Protein AF-A0AAD4QAB9-F1 (afdb_monomer)

Radius of gyration: 24.56 Å; Cα contacts (8 Å, |Δi|>4): 92; chains: 1; bounding box: 59×45×39 Å

Foldseek 3Di:
DPPVVVVVVVVVVVVVVVVVVVVVVVPPPPPPPQDFAQPDADPPPRGSGKGKDWDDDPDPPDDTWIWIAHPPPRDIDIDD

Mean predicted aligned error: 13.8 Å

pLDDT: mean 74.97, std 15.24, range [49.72, 93.44]

Secondary structure (DSSP, 8-state):
--HHHHHHHHHHHHHHHHHHHHTTT-----------BSS---TTT----EEEEE---SSTTS--PEEEEETTT--EEEE-

InterPro domains:
  IPR001222 Zinc finger, TFIIS-type [PF01096] (40-78)
  IPR001222 Zinc finger, TFIIS-type [PS51133] (38-78)
  IPR001222 Zinc finger, TFIIS-type [SM00440] (40-79)

Nearest PDB structures (foldseek):
  7uif-assembly1_S  TM=6.516E-01  e=1.029E-05  Saccharomyces cerevisiae S288C
  5xon-assembly1_U  TM=6.483E-01  e=1.707E-05  Komagataella phaffii GS115
  3po3-assembly1_S  TM=6.204E-01  e=3.016E-05  Saccharomyces cerevisiae
  8a40-assembly1_U  TM=4.984E-01  e=7.042E-06  Homo sapiens
  5fmf-assembly1_2  TM=5.456E-01  e=2.831E-05  Saccharomyces cerevisiae

Solvent-accessible surface area (backbone atoms only — not comparable to full-atom values): 5036 Å² total; per-residue (Å²): 139,55,78,68,57,57,55,57,49,57,52,52,52,55,55,51,56,53,53,60,72,51,55,76,73,67,62,81,66,76,63,79,82,75,57,79,38,70,88,46,70,37,91,86,81,67,48,32,60,20,33,68,47,75,48,82,57,99,49,88,89,50,81,66,42,35,40,38,34,29,72,86,76,68,51,70,51,77,50,126

Sequence (80 aa):
MTSQEMVLEECKVADVEIEEDLSPCLSLNAGEQQTETDAFQCGRCKQRKCHYRQVQKRSTDEIMPIFVTCINCNHKWKFS

Structure (mmCIF, N/CA/C/O backbone):
data_AF-A0AAD4QAB9-F1
#
_entry.id   AF-A0AAD4QAB9-F1
#
loop_
_atom_site.group_PDB
_atom_site.id
_atom_site.type_symbol
_atom_site.label_atom_id
_atom_site.label_alt_id
_atom_site.label_comp_id
_atom_site.label_asym_id
_atom_site.label_entity_id
_atom_site.label_seq_id
_atom_site.pdbx_PDB_ins_code
_atom_site.Cartn_x
_atom_site.Cartn_y
_atom_site.Cartn_z
_atom_site.occupancy
_atom_site.B_iso_or_equiv
_atom_site.auth_seq_id
_atom_site.auth_comp_id
_atom_site.auth_asym_id
_atom_site.auth_atom_id
_atom_site.pdbx_PDB_model_num
ATOM 1 N N . MET A 1 1 ? 49.250 36.603 -22.732 1.00 49.72 1 MET A N 1
ATOM 2 C CA . MET A 1 1 ? 47.929 36.355 -23.338 1.00 49.72 1 MET A CA 1
ATOM 3 C C . MET A 1 1 ? 48.117 35.431 -24.517 1.00 49.72 1 MET A C 1
ATOM 5 O O . MET A 1 1 ? 48.321 35.876 -25.642 1.00 49.72 1 MET A O 1
ATOM 9 N N . THR A 1 2 ? 48.174 34.140 -24.228 1.00 54.03 2 THR A N 1
ATOM 10 C CA . THR A 1 2 ? 48.267 33.098 -25.248 1.00 54.03 2 THR A CA 1
ATOM 11 C C . THR A 1 2 ? 46.848 32.828 -25.730 1.00 54.03 2 THR A C 1
ATOM 13 O O . THR A 1 2 ? 45.955 32.692 -24.898 1.00 54.03 2 THR A O 1
ATOM 16 N N . SER A 1 3 ? 46.609 32.728 -27.041 1.00 55.31 3 SER A N 1
ATOM 17 C CA . SER A 1 3 ? 45.263 32.459 -27.585 1.00 55.31 3 SER A CA 1
ATOM 18 C C . SER A 1 3 ? 44.612 31.204 -26.986 1.00 55.31 3 SER A C 1
ATOM 20 O O . SER A 1 3 ? 43.398 31.077 -26.979 1.00 55.31 3 SER A O 1
ATOM 22 N N . GLN A 1 4 ? 45.431 30.297 -26.454 1.00 58.00 4 GLN A N 1
ATOM 23 C CA . GLN A 1 4 ? 45.023 29.047 -25.823 1.00 58.00 4 GLN A CA 1
ATOM 24 C C . GLN A 1 4 ? 44.461 29.224 -24.399 1.00 58.00 4 GLN A C 1
ATOM 26 O O . GLN A 1 4 ? 43.640 28.414 -23.987 1.00 58.00 4 GLN A O 1
ATOM 31 N N . GLU A 1 5 ? 44.855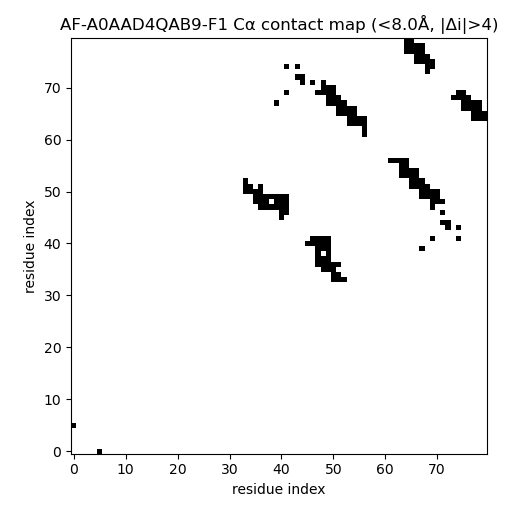 30.266 -23.654 1.00 54.56 5 GLU A N 1
ATOM 32 C CA . GLU A 1 5 ? 44.304 30.543 -22.313 1.00 54.56 5 GLU A CA 1
ATOM 33 C C . GLU A 1 5 ? 42.907 31.166 -22.393 1.00 54.56 5 GLU A C 1
ATOM 35 O O . GLU A 1 5 ? 42.042 30.771 -21.622 1.00 54.56 5 GLU A O 1
ATOM 40 N N . MET A 1 6 ? 42.660 32.046 -23.376 1.00 57.16 6 MET A N 1
ATOM 41 C CA . MET A 1 6 ? 41.338 32.659 -23.592 1.00 57.16 6 MET A CA 1
ATOM 42 C C . MET A 1 6 ? 40.282 31.602 -23.956 1.00 57.16 6 MET A C 1
ATOM 44 O O . MET A 1 6 ? 39.223 31.562 -23.344 1.00 57.16 6 MET A O 1
ATOM 48 N N . VAL A 1 7 ? 40.625 30.646 -24.831 1.00 63.62 7 VAL A N 1
ATOM 49 C CA . VAL A 1 7 ? 39.740 29.518 -25.193 1.00 63.62 7 VAL A CA 1
ATOM 50 C C . VAL A 1 7 ? 39.427 28.621 -23.988 1.00 63.62 7 VAL A C 1
ATOM 52 O O . VAL A 1 7 ? 38.304 28.150 -23.836 1.00 63.62 7 VAL A O 1
ATOM 55 N N . LEU A 1 8 ? 40.401 28.391 -23.102 1.00 62.03 8 LEU A N 1
ATOM 56 C CA . LEU A 1 8 ? 40.197 27.565 -21.910 1.00 62.03 8 LEU A CA 1
ATOM 57 C C . LEU A 1 8 ? 39.276 28.248 -20.885 1.00 62.03 8 LEU A C 1
ATOM 59 O O . LEU A 1 8 ? 38.656 27.571 -20.071 1.00 62.03 8 LEU A O 1
ATOM 63 N N . GLU A 1 9 ? 39.227 29.575 -20.889 1.00 62.53 9 GLU A N 1
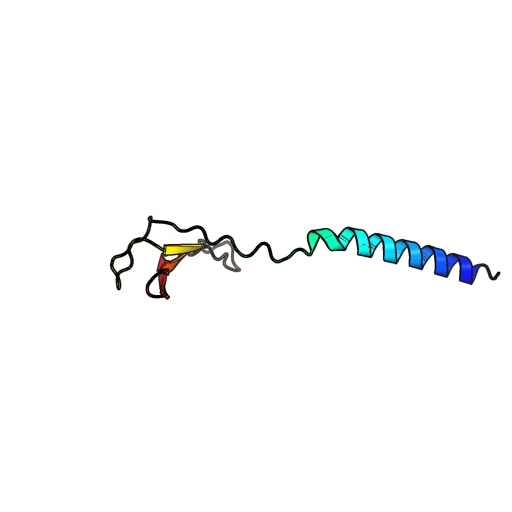ATOM 64 C CA . GLU A 1 9 ? 38.425 30.382 -19.973 1.00 62.53 9 GLU A CA 1
ATOM 65 C C . GLU A 1 9 ? 36.974 30.487 -20.461 1.00 62.53 9 GLU A C 1
ATOM 67 O O . GLU A 1 9 ? 36.052 30.274 -19.679 1.00 62.53 9 GLU A O 1
ATOM 72 N N . GLU A 1 10 ? 36.777 30.656 -21.770 1.00 60.34 10 GLU A N 1
ATOM 73 C CA . GLU A 1 10 ? 35.471 30.605 -22.443 1.00 60.34 10 GLU A CA 1
ATOM 74 C C . GLU A 1 10 ? 34.769 29.249 -22.255 1.00 60.34 10 GLU A C 1
ATOM 76 O O . GLU A 1 10 ? 33.578 29.198 -21.948 1.00 60.34 10 GLU A O 1
ATOM 81 N N . CYS A 1 11 ? 35.512 28.142 -22.382 1.00 60.88 11 CYS A N 1
ATOM 82 C CA . CYS A 1 11 ? 34.965 26.799 -22.174 1.00 60.88 11 CYS A CA 1
ATOM 83 C C . CYS A 1 11 ? 34.514 26.564 -20.725 1.00 60.88 11 CYS A C 1
ATOM 85 O O . CYS A 1 11 ? 33.454 25.992 -20.503 1.00 60.88 11 CYS A O 1
ATOM 87 N N . LYS A 1 12 ? 35.279 27.047 -19.737 1.00 59.66 12 LYS A N 1
ATOM 88 C CA . LYS A 1 12 ? 34.931 26.885 -18.314 1.00 59.66 12 LYS A CA 1
ATOM 89 C C . LYS A 1 12 ? 33.679 27.662 -17.929 1.00 59.66 12 LYS A C 1
ATOM 91 O O . LYS A 1 12 ? 32.926 27.195 -17.087 1.00 59.66 12 LYS A O 1
ATOM 96 N N . VAL A 1 13 ? 33.470 28.840 -18.519 1.00 61.47 13 VAL A N 1
ATOM 97 C CA . VAL A 1 13 ? 32.258 29.635 -18.275 1.00 61.47 13 VAL A CA 1
ATOM 98 C C . VAL A 1 13 ? 31.031 28.893 -18.809 1.00 61.47 13 VAL A C 1
ATOM 100 O O . VAL A 1 13 ? 30.048 28.774 -18.087 1.00 61.47 13 VAL A O 1
ATOM 103 N N . ALA A 1 14 ? 31.125 28.302 -20.005 1.00 59.34 14 ALA A N 1
ATOM 104 C CA . ALA A 1 14 ? 30.034 27.519 -20.585 1.00 59.34 14 ALA A CA 1
ATOM 105 C C . ALA A 1 14 ? 29.699 26.259 -19.764 1.00 59.34 14 ALA A C 1
ATOM 107 O O . ALA A 1 14 ? 28.525 25.946 -19.581 1.00 59.34 14 ALA A O 1
ATOM 108 N N . ASP A 1 15 ? 30.706 25.554 -19.239 1.00 62.19 15 ASP A N 1
ATOM 109 C CA . ASP A 1 15 ? 30.483 24.365 -18.404 1.00 62.19 15 ASP A CA 1
ATOM 110 C C . ASP A 1 15 ? 29.793 24.720 -17.067 1.00 62.19 15 ASP A C 1
ATOM 112 O O . ASP A 1 15 ? 28.907 23.989 -16.623 1.00 62.19 15 ASP A O 1
ATOM 116 N N . VAL A 1 16 ? 30.137 25.866 -16.460 1.00 64.12 16 VAL A N 1
ATOM 117 C CA . VAL A 1 16 ? 29.539 26.355 -15.198 1.00 64.12 16 VAL A CA 1
ATOM 118 C C . VAL A 1 16 ? 28.084 26.795 -15.387 1.00 64.12 16 VAL A C 1
ATOM 120 O O . VAL A 1 16 ? 27.237 26.472 -14.556 1.00 64.12 16 VAL A O 1
ATOM 123 N N . GLU A 1 17 ? 27.773 27.484 -16.488 1.00 62.03 17 GLU A N 1
ATOM 124 C CA . GLU A 1 17 ? 26.401 27.907 -16.810 1.00 62.03 17 GLU A CA 1
ATOM 125 C C . GLU A 1 17 ? 25.473 26.695 -17.010 1.00 62.03 17 GLU A C 1
ATOM 127 O O . GLU A 1 17 ? 24.342 26.680 -16.524 1.00 62.03 17 GLU A O 1
ATOM 132 N N . ILE A 1 18 ? 25.977 25.631 -17.648 1.00 60.62 18 ILE A N 1
ATOM 133 C CA . ILE A 1 18 ? 25.232 24.378 -17.821 1.00 60.62 18 ILE A CA 1
ATOM 134 C C . ILE A 1 18 ? 24.965 23.708 -16.461 1.00 60.62 18 ILE A C 1
ATOM 136 O O . ILE A 1 18 ? 23.860 23.219 -16.230 1.00 60.62 18 ILE A O 1
ATOM 140 N N . GLU A 1 19 ? 25.928 23.684 -15.536 1.00 61.06 19 GLU A N 1
ATOM 141 C CA . GLU A 1 19 ? 25.734 23.080 -14.207 1.00 61.06 19 GLU A CA 1
ATOM 142 C C . GLU A 1 19 ? 24.668 23.806 -13.361 1.00 61.06 19 GLU A C 1
ATOM 144 O O . GLU A 1 19 ? 23.897 23.148 -12.649 1.00 61.06 19 GLU A O 1
ATOM 149 N N . GLU A 1 20 ? 24.572 25.136 -13.461 1.00 62.53 20 GLU A N 1
ATOM 150 C CA . GLU A 1 20 ? 23.575 25.927 -12.725 1.00 62.53 20 GLU A CA 1
ATOM 151 C C . GLU A 1 20 ? 22.137 25.683 -13.221 1.00 62.53 20 GLU A C 1
ATOM 153 O O . GLU A 1 20 ? 21.218 25.589 -12.399 1.00 62.53 20 GLU A O 1
ATOM 158 N N . ASP A 1 21 ? 21.936 25.470 -14.526 1.00 56.97 21 ASP A N 1
ATOM 159 C CA . ASP A 1 21 ? 20.622 25.187 -15.129 1.00 56.97 21 ASP A CA 1
ATOM 160 C C . ASP A 1 21 ? 20.101 23.758 -14.862 1.00 56.97 21 ASP A C 1
ATOM 162 O O . ASP A 1 21 ? 18.889 23.512 -14.910 1.00 56.97 21 ASP A O 1
ATOM 166 N N . LEU A 1 22 ? 20.980 22.798 -14.541 1.00 60.06 22 LEU A N 1
ATOM 167 C CA . LEU A 1 22 ? 20.585 21.435 -14.143 1.00 60.06 22 LEU A CA 1
ATOM 168 C C . LEU A 1 22 ? 20.262 21.312 -12.641 1.00 60.06 22 LEU A C 1
ATOM 170 O O . LEU A 1 22 ? 19.495 20.431 -12.239 1.00 60.06 22 LEU A O 1
ATOM 174 N N . SER A 1 23 ? 20.776 22.220 -11.810 1.00 61.34 23 SER A N 1
ATOM 175 C CA . SER A 1 23 ? 20.563 22.250 -10.356 1.00 61.34 23 SER A CA 1
ATOM 176 C C . SER A 1 23 ? 19.085 22.302 -9.887 1.00 61.34 23 SER A C 1
ATOM 178 O O . SER A 1 23 ? 18.748 21.616 -8.915 1.00 61.34 23 SER A O 1
ATOM 180 N N . PRO A 1 24 ? 18.138 23.008 -10.548 1.00 54.50 24 PRO A N 1
ATOM 181 C CA . PRO A 1 24 ? 16.774 23.135 -10.031 1.00 54.50 24 PRO A CA 1
ATOM 182 C C . PRO A 1 24 ? 15.876 21.914 -10.301 1.00 54.50 24 PRO A C 1
ATOM 184 O O . PRO A 1 24 ? 14.876 21.738 -9.602 1.00 54.50 24 PRO A O 1
ATOM 187 N N . CYS A 1 25 ? 16.203 21.042 -11.268 1.00 55.47 25 CYS A N 1
ATOM 188 C CA . CYS A 1 25 ? 15.388 19.850 -11.568 1.00 55.47 25 CYS A CA 1
ATOM 189 C C . CYS A 1 25 ? 15.801 18.613 -10.749 1.00 55.47 25 CYS A C 1
ATOM 191 O O . CYS A 1 25 ? 14.989 17.714 -10.522 1.00 55.47 25 CYS A O 1
ATOM 193 N N . LEU A 1 26 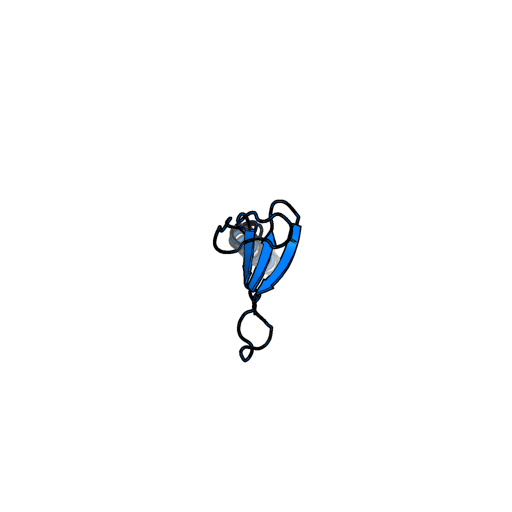? 17.032 18.605 -10.226 1.00 51.38 26 LEU A N 1
ATOM 194 C CA . LEU A 1 26 ? 17.566 17.593 -9.310 1.00 51.38 26 LEU A CA 1
ATOM 195 C C . LEU A 1 26 ? 17.004 17.704 -7.883 1.00 51.38 26 LEU A C 1
ATOM 197 O O . LEU A 1 26 ? 17.495 17.036 -6.970 1.00 51.38 26 LEU A O 1
ATOM 201 N N . SER A 1 27 ? 15.919 18.462 -7.683 1.00 52.31 27 SER A N 1
ATOM 202 C CA . SER A 1 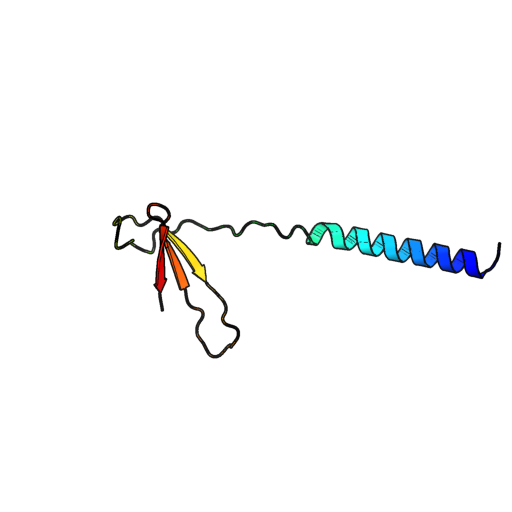27 ? 15.048 18.347 -6.508 1.00 52.31 27 SER A CA 1
ATOM 203 C C . SER A 1 27 ? 14.277 17.011 -6.544 1.00 52.31 27 SER A C 1
ATOM 205 O O . SER A 1 27 ? 13.051 16.933 -6.548 1.00 52.31 27 SER A O 1
ATOM 207 N N . LEU A 1 28 ? 15.031 15.912 -6.584 1.00 57.56 28 LEU A N 1
ATOM 208 C CA . LEU A 1 28 ? 14.607 14.515 -6.621 1.00 57.56 28 LEU A CA 1
ATOM 209 C C . LEU A 1 28 ? 14.165 14.041 -5.238 1.00 57.56 28 LEU A C 1
ATOM 211 O O . LEU A 1 28 ? 14.514 12.952 -4.811 1.00 57.56 28 LEU A O 1
ATOM 215 N N . ASN A 1 29 ? 13.430 14.864 -4.503 1.00 54.88 29 ASN A N 1
ATOM 216 C CA . ASN A 1 29 ? 12.749 14.431 -3.289 1.00 54.88 29 ASN A CA 1
ATOM 217 C C . ASN A 1 29 ? 11.417 15.172 -3.162 1.00 54.88 29 ASN A C 1
ATOM 219 O O . ASN A 1 29 ? 11.036 15.607 -2.076 1.00 54.88 29 ASN A O 1
ATOM 223 N N . ALA A 1 30 ? 10.666 15.272 -4.264 1.00 53.47 30 ALA A N 1
ATOM 224 C CA . ALA A 1 30 ? 9.215 15.233 -4.157 1.00 53.47 30 ALA A CA 1
ATOM 225 C C . ALA A 1 30 ? 8.870 13.865 -3.548 1.00 53.47 30 ALA A C 1
ATOM 227 O O . ALA A 1 30 ? 8.642 12.895 -4.270 1.00 53.47 30 ALA A O 1
ATOM 228 N N . GLY A 1 31 ? 8.991 13.759 -2.219 1.00 50.25 31 GLY A N 1
ATOM 229 C CA . GLY A 1 31 ? 8.733 12.536 -1.475 1.00 50.25 31 GLY A CA 1
ATOM 230 C C . GLY A 1 31 ? 7.401 11.992 -1.947 1.00 50.25 31 GLY A C 1
ATOM 231 O O . GLY A 1 31 ? 6.441 12.761 -2.016 1.00 50.25 31 GLY A O 1
ATOM 232 N N . GLU A 1 32 ? 7.395 10.723 -2.367 1.00 58.44 32 GLU A N 1
ATOM 233 C CA . GLU A 1 32 ? 6.226 10.053 -2.927 1.00 58.44 32 GLU A CA 1
ATOM 234 C C . GLU A 1 32 ? 5.008 10.474 -2.105 1.00 58.44 32 GLU A C 1
ATOM 236 O O . GLU A 1 32 ? 4.918 10.131 -0.924 1.00 58.44 32 GLU A O 1
ATOM 241 N N . GLN A 1 33 ? 4.121 11.294 -2.681 1.00 56.62 33 GLN A N 1
ATOM 242 C CA . GLN A 1 33 ? 2.921 11.720 -1.978 1.00 56.62 33 GLN A CA 1
ATOM 243 C C . GLN A 1 33 ? 2.031 10.490 -1.870 1.00 56.62 33 GLN A C 1
ATOM 245 O O . GLN A 1 33 ? 1.231 10.185 -2.751 1.00 56.62 33 GLN A O 1
ATOM 250 N N . GLN A 1 34 ? 2.247 9.720 -0.809 1.00 67.88 34 GLN A N 1
ATOM 251 C CA . GLN A 1 34 ? 1.464 8.548 -0.485 1.00 67.88 34 GLN A CA 1
ATOM 252 C C . GLN A 1 34 ? 0.105 9.075 -0.034 1.00 67.88 34 GLN A C 1
ATOM 254 O O . GLN A 1 34 ? -0.093 9.441 1.119 1.00 67.88 34 GLN A O 1
ATOM 259 N N . THR A 1 35 ? -0.828 9.197 -0.973 1.00 74.06 35 THR A N 1
ATOM 260 C CA . THR A 1 35 ? -2.194 9.627 -0.677 1.00 74.06 35 THR A CA 1
ATOM 261 C C . THR A 1 35 ? -2.896 8.535 0.125 1.00 74.06 35 THR A C 1
ATOM 263 O O . THR A 1 35 ? -2.838 7.354 -0.230 1.00 74.06 35 THR A O 1
ATOM 266 N N . GLU A 1 36 ? -3.516 8.900 1.245 1.00 83.62 36 GLU A N 1
ATOM 267 C CA . GLU A 1 36 ? -4.371 7.993 2.018 1.00 83.62 36 GLU A CA 1
ATOM 268 C C . GLU A 1 36 ? -5.619 7.655 1.193 1.00 83.62 36 GLU A C 1
ATOM 270 O O . GLU A 1 36 ? -6.190 8.511 0.521 1.00 83.62 36 GLU A O 1
ATOM 275 N N . THR A 1 37 ? -6.036 6.393 1.180 1.00 85.12 37 THR A N 1
ATOM 276 C CA . THR A 1 37 ? -7.200 5.938 0.414 1.00 85.12 37 THR A CA 1
ATOM 277 C C . THR A 1 37 ? -8.025 4.953 1.231 1.00 85.12 37 THR A C 1
ATOM 279 O O . THR A 1 37 ? -7.495 3.976 1.755 1.00 85.12 37 THR A O 1
ATOM 282 N N . ASP A 1 38 ? -9.344 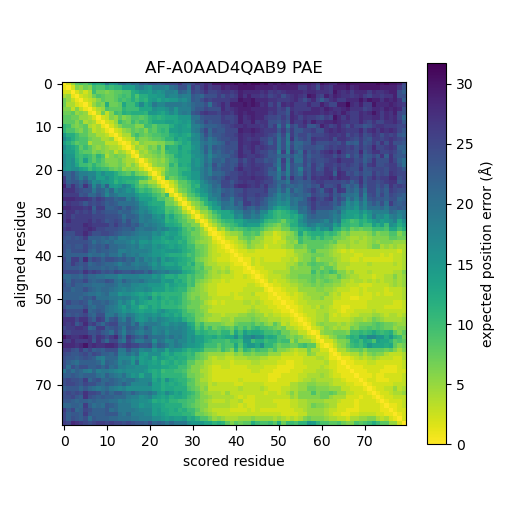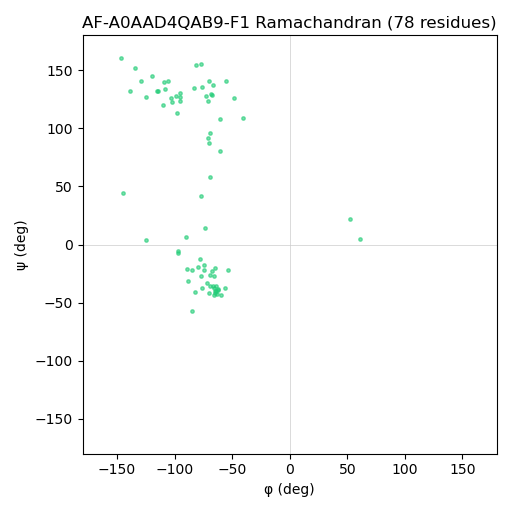5.165 1.269 1.00 87.31 38 ASP A N 1
ATOM 283 C CA . ASP A 1 38 ? -10.319 4.314 1.974 1.00 87.31 38 ASP A CA 1
ATOM 284 C C . ASP A 1 38 ? -10.905 3.170 1.119 1.00 87.31 38 ASP A C 1
ATOM 286 O O . ASP A 1 38 ? -11.822 2.447 1.538 1.00 87.31 38 ASP A O 1
ATOM 290 N N . ALA A 1 39 ? -10.381 2.983 -0.096 1.00 87.19 39 ALA A N 1
ATOM 291 C CA . ALA A 1 39 ? -10.845 1.970 -1.044 1.00 87.19 39 ALA A CA 1
ATOM 292 C C . ALA A 1 39 ? -10.588 0.529 -0.567 1.00 87.19 39 ALA A C 1
ATOM 294 O O . ALA A 1 39 ? -11.340 -0.376 -0.925 1.00 87.19 39 ALA A O 1
ATOM 295 N N . PHE A 1 40 ? -9.571 0.303 0.272 1.00 88.44 40 PHE A N 1
ATOM 296 C CA . PHE A 1 40 ? -9.162 -1.033 0.707 1.00 88.44 40 PHE A CA 1
ATOM 297 C C . PHE A 1 40 ? -9.384 -1.235 2.206 1.00 88.44 40 PHE A C 1
ATOM 299 O O . PHE A 1 40 ? -8.948 -0.426 3.018 1.00 88.44 40 PHE A O 1
ATOM 306 N N . GLN A 1 41 ? -10.006 -2.351 2.593 1.00 91.50 41 GLN A N 1
ATOM 307 C CA . GLN A 1 41 ? -10.137 -2.740 3.998 1.00 91.50 41 GLN A CA 1
ATOM 308 C C . GLN A 1 41 ? -9.013 -3.702 4.398 1.00 91.50 41 GLN A C 1
ATOM 310 O O . GLN A 1 41 ? -8.813 -4.741 3.770 1.00 91.50 41 GLN A O 1
ATOM 315 N N . CYS A 1 42 ? -8.291 -3.386 5.473 1.00 92.81 42 CYS A N 1
ATOM 316 C CA . CYS A 1 42 ? -7.253 -4.269 5.992 1.00 92.81 42 CYS A CA 1
ATOM 317 C C . CYS A 1 42 ? -7.858 -5.499 6.688 1.00 92.81 42 CYS A C 1
ATOM 319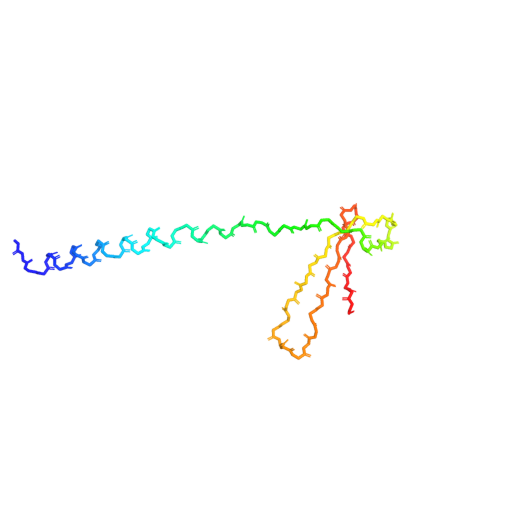 O O . CYS A 1 42 ? -8.638 -5.361 7.626 1.00 92.81 42 CYS A O 1
ATOM 321 N N . GLY A 1 43 ? -7.425 -6.707 6.318 1.00 89.06 43 GLY A N 1
ATOM 322 C CA . GLY A 1 43 ? -7.884 -7.946 6.962 1.00 89.06 43 GLY A CA 1
ATOM 323 C C . GLY A 1 43 ? -7.445 -8.123 8.425 1.00 89.06 43 GLY A C 1
ATOM 324 O O . GLY A 1 43 ? -8.108 -8.838 9.169 1.00 89.06 43 GLY A O 1
ATOM 325 N N . ARG A 1 44 ? -6.358 -7.464 8.865 1.00 89.62 44 ARG A N 1
ATOM 326 C CA . ARG A 1 44 ? -5.847 -7.582 10.246 1.00 89.62 44 ARG A CA 1
ATOM 327 C C . ARG A 1 44 ? -6.542 -6.631 11.216 1.00 89.62 44 ARG A C 1
ATOM 329 O O . ARG A 1 44 ? -7.100 -7.072 12.211 1.00 89.62 44 ARG A O 1
ATOM 336 N N . CYS A 1 45 ? -6.509 -5.329 10.934 1.00 91.38 45 CYS A N 1
ATOM 337 C CA . CYS A 1 45 ? -7.063 -4.308 11.831 1.00 91.38 45 CYS A CA 1
ATOM 338 C C . CYS A 1 45 ? -8.484 -3.856 11.460 1.00 91.38 45 CYS A C 1
ATOM 340 O O . CYS A 1 45 ? -9.069 -3.062 12.190 1.00 91.38 45 CYS A O 1
ATOM 342 N N . LYS A 1 46 ? -9.038 -4.327 10.331 1.00 89.38 46 LYS A N 1
ATOM 343 C CA . LYS A 1 46 ? -10.369 -3.969 9.795 1.00 89.38 46 LYS A CA 1
ATOM 344 C C . LYS A 1 46 ? -10.567 -2.490 9.448 1.00 89.38 46 LYS A C 1
ATOM 346 O O . LYS A 1 46 ? -11.663 -2.115 9.034 1.00 89.38 46 LYS A O 1
ATOM 351 N N . GLN A 1 47 ? -9.526 -1.667 9.556 1.00 90.50 47 GLN A N 1
ATOM 352 C CA . GLN A 1 47 ? -9.556 -0.258 9.170 1.00 90.50 47 GLN A CA 1
ATOM 353 C C . GLN A 1 47 ? -9.359 -0.090 7.658 1.00 90.50 47 GLN A C 1
ATOM 355 O O . GLN A 1 47 ? -8.745 -0.940 7.008 1.00 90.50 47 GLN A O 1
ATOM 360 N N . ARG A 1 48 ? -9.878 1.014 7.108 1.00 90.81 48 ARG A N 1
ATOM 361 C CA . ARG A 1 48 ? -9.821 1.325 5.667 1.00 90.81 48 ARG A CA 1
ATOM 362 C C . ARG A 1 48 ? -8.682 2.265 5.274 1.00 90.81 48 ARG A C 1
ATOM 364 O O . ARG A 1 48 ? -8.396 2.407 4.099 1.00 90.81 48 ARG A O 1
ATOM 371 N N . LYS A 1 49 ? -7.975 2.822 6.258 1.00 91.56 49 LYS A N 1
ATOM 372 C CA . LYS A 1 49 ? -6.826 3.712 6.062 1.00 91.56 49 LYS A CA 1
ATOM 373 C C . LYS A 1 49 ? -5.623 2.951 5.493 1.00 91.56 49 LYS A C 1
ATOM 375 O O . LYS A 1 49 ? -4.873 2.301 6.240 1.00 91.56 49 LYS A O 1
ATOM 380 N N . CYS A 1 50 ? -5.465 3.005 4.173 1.00 91.31 50 CYS A N 1
ATOM 381 C CA . CYS A 1 50 ? -4.388 2.347 3.443 1.00 91.31 50 CYS A CA 1
ATOM 382 C C . CYS A 1 50 ? -3.760 3.295 2.416 1.00 91.31 50 CYS A C 1
ATOM 384 O O . CYS A 1 50 ? -4.438 4.149 1.855 1.00 91.31 50 CYS A O 1
ATOM 386 N N . HIS A 1 51 ? -2.485 3.079 2.111 1.00 91.19 51 HIS A N 1
ATOM 387 C CA . HIS A 1 51 ? -1.844 3.647 0.929 1.00 91.19 51 HIS A CA 1
ATOM 388 C C . HIS A 1 51 ? -1.646 2.551 -0.103 1.00 91.19 51 HIS A C 1
ATOM 390 O O . HIS A 1 51 ? -1.281 1.422 0.247 1.00 91.19 51 HIS A O 1
ATOM 396 N N . TYR A 1 52 ? -1.855 2.881 -1.371 1.00 90.81 52 TYR A N 1
ATOM 397 C CA . TYR A 1 52 ? -1.528 1.991 -2.469 1.00 90.81 52 TYR A CA 1
ATOM 398 C C . TYR A 1 52 ? -0.498 2.645 -3.377 1.00 90.81 52 TYR A C 1
ATOM 400 O O . TYR A 1 52 ? -0.502 3.856 -3.578 1.00 90.81 52 TYR A O 1
ATOM 408 N N . ARG A 1 53 ? 0.392 1.826 -3.925 1.00 89.06 53 ARG A N 1
ATOM 409 C CA . ARG A 1 53 ? 1.322 2.238 -4.970 1.00 89.06 53 ARG A CA 1
ATOM 410 C C . ARG A 1 53 ? 1.242 1.251 -6.112 1.00 89.06 53 ARG A C 1
ATOM 412 O O . ARG A 1 53 ? 1.135 0.039 -5.904 1.00 89.06 53 ARG A O 1
ATOM 419 N N . GLN A 1 54 ? 1.299 1.783 -7.314 1.00 88.25 54 GLN A N 1
ATOM 420 C CA . GLN A 1 54 ? 1.364 0.990 -8.521 1.00 88.25 54 GLN A CA 1
ATOM 421 C C . GLN A 1 54 ? 2.833 0.857 -8.898 1.00 88.25 54 GLN A C 1
ATOM 423 O O . GLN A 1 54 ? 3.558 1.849 -8.914 1.00 88.25 54 GLN A O 1
ATOM 428 N N . VAL A 1 55 ? 3.293 -0.363 -9.165 1.00 86.25 55 VAL A N 1
AT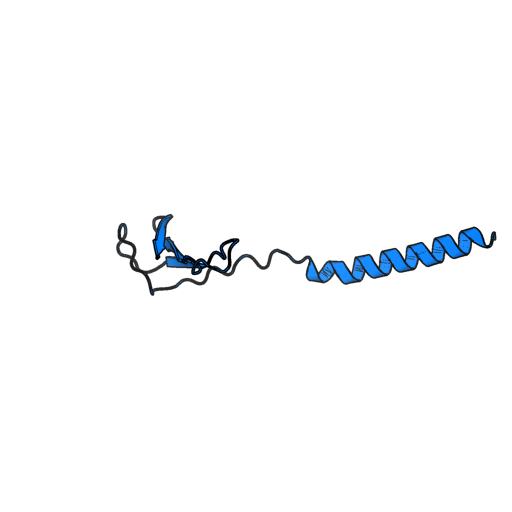OM 429 C CA . VAL A 1 55 ? 4.683 -0.592 -9.581 1.00 86.25 55 VAL A CA 1
ATOM 430 C C . VAL A 1 55 ? 4.689 -1.010 -11.031 1.00 86.25 55 VAL A C 1
ATOM 432 O O . VAL A 1 55 ? 4.124 -2.046 -11.371 1.00 86.25 55 VAL A O 1
ATOM 435 N N . GLN A 1 56 ? 5.360 -0.228 -11.869 1.00 84.56 56 GLN A N 1
ATOM 436 C CA . GLN A 1 56 ? 5.548 -0.593 -13.261 1.00 84.56 56 GLN A CA 1
ATOM 437 C C . GLN A 1 56 ? 6.521 -1.762 -13.342 1.00 84.56 56 GLN A C 1
ATOM 439 O O . GLN A 1 56 ? 7.631 -1.714 -12.805 1.00 84.56 56 GLN A O 1
ATOM 444 N N . LYS A 1 57 ? 6.085 -2.852 -13.972 1.00 82.62 57 LYS A N 1
ATOM 445 C CA . LYS A 1 57 ? 6.968 -3.978 -14.252 1.00 82.62 57 LYS A CA 1
ATOM 446 C C . LYS A 1 57 ? 7.864 -3.647 -15.445 1.00 82.62 57 LYS A C 1
ATOM 448 O O . LYS A 1 57 ? 7.523 -2.819 -16.281 1.00 82.62 57 LYS A O 1
ATOM 453 N N . ARG A 1 58 ? 9.027 -4.306 -15.519 1.00 81.25 58 ARG A N 1
ATOM 454 C CA . ARG A 1 58 ? 10.018 -4.092 -16.592 1.00 81.25 58 ARG A CA 1
ATOM 455 C C . ARG A 1 58 ? 9.513 -4.498 -17.985 1.00 81.25 58 ARG A C 1
ATOM 457 O O . ARG A 1 58 ? 10.093 -4.056 -18.966 1.00 81.25 58 ARG A O 1
ATOM 464 N N . SER A 1 59 ? 8.477 -5.335 -18.065 1.00 82.94 59 SER A N 1
ATOM 465 C CA . SER A 1 59 ? 7.818 -5.739 -19.311 1.00 82.94 59 SER A CA 1
ATOM 466 C C . SER A 1 59 ? 6.432 -5.106 -19.394 1.00 82.94 59 SER A C 1
ATOM 468 O O . SER A 1 59 ? 5.710 -5.032 -18.399 1.00 82.94 59 SER A O 1
ATOM 470 N N . THR A 1 60 ? 6.085 -4.655 -20.596 1.00 71.25 60 THR A N 1
ATOM 471 C CA . THR A 1 60 ? 4.810 -4.016 -20.937 1.00 71.25 60 THR A CA 1
ATOM 472 C C . THR A 1 60 ? 3.652 -5.016 -21.020 1.00 71.25 60 THR A C 1
ATOM 474 O O . THR A 1 60 ? 2.496 -4.612 -20.945 1.00 71.25 60 THR A O 1
ATOM 477 N N . ASP A 1 61 ? 3.949 -6.312 -21.143 1.00 81.00 61 ASP A N 1
ATOM 478 C CA . ASP A 1 61 ? 2.961 -7.388 -21.301 1.00 81.00 61 ASP A CA 1
ATOM 479 C C . ASP A 1 61 ? 2.274 -7.777 -19.985 1.00 81.00 61 ASP A C 1
ATOM 481 O O . ASP A 1 61 ? 1.265 -8.482 -19.973 1.00 81.00 61 ASP A O 1
ATOM 485 N N . GLU A 1 62 ? 2.803 -7.316 -18.852 1.00 77.88 62 GLU A N 1
ATOM 486 C CA . GLU A 1 62 ? 2.225 -7.568 -17.543 1.00 77.88 62 GLU A CA 1
ATOM 487 C C . GLU A 1 62 ? 1.490 -6.327 -17.031 1.00 77.88 62 GLU A C 1
ATOM 489 O O . GLU A 1 62 ? 2.065 -5.244 -16.908 1.00 77.88 62 GLU A O 1
ATOM 494 N N . ILE A 1 63 ? 0.218 -6.500 -16.661 1.00 78.00 63 ILE A N 1
ATOM 495 C CA . ILE A 1 63 ? -0.57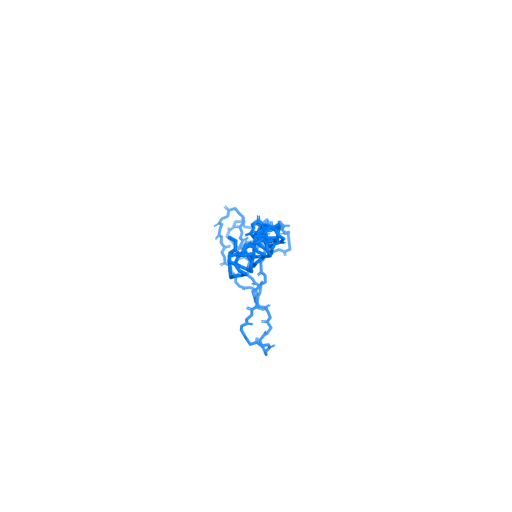4 -5.448 -16.017 1.00 78.00 63 ILE A CA 1
ATOM 496 C C . ILE A 1 63 ? 0.157 -4.964 -14.756 1.00 78.00 63 ILE A C 1
ATOM 498 O O . ILE A 1 63 ? 0.738 -5.754 -14.007 1.00 78.00 63 ILE A O 1
ATOM 502 N N . MET A 1 64 ? 0.108 -3.655 -14.521 1.00 85.38 64 MET A N 1
ATOM 503 C CA . MET A 1 64 ? 0.701 -2.965 -13.378 1.00 85.38 64 MET A CA 1
ATOM 504 C C . MET A 1 64 ? 0.104 -3.469 -12.046 1.00 85.38 64 MET A C 1
ATOM 506 O O . MET A 1 64 ? -1.046 -3.151 -11.738 1.00 85.38 64 MET A O 1
ATOM 510 N N . PRO A 1 65 ? 0.844 -4.234 -11.218 1.00 89.31 65 PRO A N 1
ATOM 511 C CA . PRO A 1 65 ? 0.325 -4.704 -9.941 1.00 89.31 65 PRO A CA 1
ATOM 512 C C . PRO A 1 65 ? 0.180 -3.562 -8.929 1.00 89.31 65 PRO A C 1
ATOM 514 O O . PRO A 1 65 ? 1.069 -2.713 -8.786 1.00 89.31 65 PRO A O 1
ATOM 517 N N . ILE A 1 66 ? -0.906 -3.602 -8.156 1.00 90.06 66 ILE A N 1
ATOM 518 C CA . ILE A 1 66 ? -1.175 -2.646 -7.080 1.00 90.06 66 ILE A CA 1
ATOM 519 C C . ILE A 1 66 ? -0.694 -3.242 -5.753 1.00 90.06 66 ILE A C 1
ATOM 521 O O . ILE A 1 66 ? -1.124 -4.319 -5.334 1.00 90.06 66 ILE A O 1
ATOM 525 N N . PHE A 1 67 ? 0.193 -2.535 -5.059 1.00 91.62 67 PHE A N 1
ATOM 526 C CA . PHE A 1 67 ? 0.640 -2.900 -3.717 1.00 91.62 67 PHE A CA 1
ATOM 527 C C . PHE A 1 67 ? -0.053 -2.021 -2.691 1.00 91.62 67 PHE A C 1
ATOM 529 O O . PHE A 1 67 ? 0.092 -0.802 -2.733 1.00 91.62 67 PHE A O 1
ATOM 536 N N . VAL A 1 68 ? -0.753 -2.640 -1.744 1.00 92.25 68 VAL A N 1
ATOM 537 C CA . VAL A 1 68 ? -1.482 -1.942 -0.683 1.00 92.25 68 VAL A CA 1
ATOM 538 C C . VAL A 1 68 ? -0.761 -2.146 0.644 1.00 92.25 68 VAL A C 1
ATOM 540 O O . VAL A 1 68 ? -0.355 -3.260 0.980 1.00 92.25 68 VAL A O 1
ATOM 543 N N . THR A 1 69 ? -0.586 -1.063 1.396 1.00 92.75 69 THR A N 1
ATOM 544 C CA . THR A 1 69 ? -0.031 -1.065 2.753 1.00 92.75 69 THR A CA 1
ATOM 545 C C . THR A 1 69 ? -1.014 -0.389 3.702 1.00 92.75 69 THR A C 1
ATOM 547 O O . THR A 1 69 ? -1.438 0.740 3.467 1.00 92.75 69 THR A O 1
ATOM 550 N N . CYS A 1 70 ? -1.379 -1.068 4.788 1.00 93.44 70 CYS A N 1
ATOM 551 C CA . CYS A 1 70 ? -2.194 -0.464 5.839 1.00 93.44 70 CYS A CA 1
ATOM 552 C C . CYS A 1 70 ? -1.347 0.470 6.710 1.00 93.44 70 CYS A C 1
ATOM 554 O O . CYS A 1 70 ? -0.270 0.078 7.151 1.00 93.44 70 CYS A O 1
ATOM 556 N N . ILE A 1 71 ? -1.873 1.655 7.018 1.00 91.06 71 ILE A N 1
ATOM 557 C CA . ILE A 1 71 ? -1.182 2.693 7.803 1.00 91.06 71 ILE A CA 1
ATOM 558 C C . ILE A 1 71 ? -1.072 2.305 9.282 1.00 91.06 71 ILE A C 1
ATOM 560 O O . ILE A 1 71 ? -0.094 2.612 9.947 1.00 91.06 71 ILE A O 1
ATOM 564 N N . ASN A 1 72 ? -2.070 1.588 9.802 1.00 90.81 72 ASN A N 1
ATOM 565 C CA . ASN A 1 72 ? -2.176 1.319 11.239 1.00 90.81 72 ASN A CA 1
ATOM 566 C C . ASN A 1 72 ? -1.433 0.062 11.697 1.00 90.81 72 ASN A C 1
ATOM 568 O O . ASN A 1 72 ? -1.017 -0.023 12.844 1.00 90.81 72 ASN A O 1
ATOM 572 N N . CYS A 1 73 ? -1.336 -0.955 10.838 1.00 92.25 73 CYS A N 1
ATOM 573 C CA . CYS A 1 73 ? -0.731 -2.245 11.198 1.00 92.25 73 CYS A CA 1
ATOM 574 C C . CYS A 1 73 ? 0.411 -2.663 10.270 1.00 92.25 73 CYS A C 1
ATOM 576 O O . CYS A 1 73 ? 0.908 -3.784 10.379 1.00 92.25 73 CYS A O 1
ATOM 578 N N . ASN A 1 74 ? 0.777 -1.797 9.320 1.00 89.88 74 ASN A N 1
ATOM 579 C CA . ASN A 1 74 ? 1.829 -2.010 8.325 1.00 89.88 74 ASN A CA 1
ATOM 580 C C . ASN A 1 74 ? 1.688 -3.322 7.540 1.00 89.88 74 ASN A C 1
ATOM 582 O O . ASN A 1 74 ? 2.656 -3.822 6.968 1.00 89.88 74 ASN A O 1
ATOM 586 N N . HIS A 1 75 ? 0.477 -3.884 7.486 1.00 92.12 75 HIS A N 1
ATOM 587 C CA . HIS A 1 75 ? 0.195 -5.070 6.697 1.00 92.12 75 HIS A CA 1
ATOM 588 C C . HIS A 1 75 ? 0.302 -4.723 5.214 1.00 92.12 75 HIS A C 1
ATOM 590 O O . HIS A 1 75 ? -0.319 -3.759 4.768 1.00 92.12 75 HIS A O 1
ATOM 596 N N . LYS A 1 76 ? 1.074 -5.512 4.465 1.00 91.88 76 LYS A N 1
ATOM 597 C CA . LYS A 1 76 ? 1.320 -5.320 3.034 1.00 91.88 76 LYS A CA 1
ATOM 598 C C . LYS A 1 76 ? 0.736 -6.492 2.266 1.00 91.88 76 LYS A C 1
ATOM 600 O O . LYS A 1 76 ? 0.972 -7.639 2.639 1.00 91.88 76 LYS A O 1
ATOM 605 N N . TRP A 1 77 ? -0.005 -6.213 1.203 1.00 92.38 77 TRP A N 1
ATOM 606 C CA . TRP A 1 77 ? -0.523 -7.244 0.309 1.00 92.38 77 TRP A CA 1
ATOM 607 C C . TRP A 1 77 ? -0.584 -6.740 -1.132 1.00 92.38 77 TRP A C 1
ATOM 609 O O . TRP A 1 77 ? -0.545 -5.537 -1.396 1.00 92.38 77 TRP A O 1
ATOM 619 N N . LYS A 1 78 ? -0.642 -7.683 -2.072 1.00 90.19 78 LYS A N 1
ATOM 620 C CA . LYS A 1 78 ? -0.754 -7.413 -3.504 1.00 90.19 78 LYS A CA 1
ATOM 621 C C . LYS A 1 78 ? -2.216 -7.560 -3.923 1.00 90.19 78 LYS A C 1
ATOM 623 O O . LYS A 1 78 ? -2.825 -8.590 -3.638 1.00 90.19 78 LYS A O 1
ATOM 628 N N . PHE A 1 79 ? -2.754 -6.549 -4.590 1.00 82.31 79 PHE A N 1
ATOM 629 C CA . PHE A 1 79 ? -4.028 -6.621 -5.297 1.00 82.31 79 PHE A CA 1
ATOM 630 C C . PHE A 1 79 ? -3.677 -6.884 -6.768 1.00 82.31 79 PHE A C 1
ATOM 632 O O . PHE A 1 79 ? -2.923 -6.109 -7.363 1.00 82.31 79 PHE A O 1
ATOM 639 N N . SER A 1 80 ? -4.044 -8.069 -7.266 1.00 68.94 80 SER A N 1
ATOM 640 C CA . SER A 1 80 ? -3.621 -8.547 -8.593 1.00 68.94 80 SER A CA 1
ATOM 641 C C . SER A 1 80 ? -4.452 -7.922 -9.696 1.00 68.94 80 SER A C 1
ATOM 643 O O . SER A 1 80 ? -5.657 -7.711 -9.444 1.00 68.94 80 SER A O 1
#

Organism: NCBI:txid416441